Protein AF-A0A4R1MDP4-F1 (afdb_monomer)

Sequence (76 aa):
MDYIMITFQMNNLTEDIKVPTFVKIEELLELISKALDINCNTNSRVQVEPMGRILENNKTLLEEMVTQGSKLTLVY

Solvent-accessible surface area (backbone atoms only — not comparable to full-atom values): 4364 Å² total; per-residue (Å²): 136,64,66,33,46,29,36,42,33,47,94,92,47,72,47,82,43,82,40,65,32,80,45,30,43,50,59,48,43,54,50,49,20,68,74,68,77,46,93,66,58,97,73,55,40,36,32,36,44,89,82,72,41,77,58,60,52,90,39,24,36,52,83,69,66,62,52,73,71,27,35,39,34,61,42,120

Secondary structure (DSSP, 8-state):
--EEEEEEEETTEEEEEEEETTSBHHHHHHHHHHHHT----TT-EEEEETTTEEPPTTSBTTTTT--TT-EEEEE-

InterPro domains:
  IPR029071 Ubiquitin-like domain superfamily [SSF54236] (2-75)

Organism: NCBI:txid680378

Mean predicted aligned error: 3.19 Å

Structure (mmCIF, N/CA/C/O backbone):
data_AF-A0A4R1MDP4-F1
#
_entry.id   AF-A0A4R1MDP4-F1
#
loop_
_atom_site.group_PDB
_atom_site.id
_atom_site.type_symbol
_atom_site.label_atom_id
_atom_site.label_alt_id
_atom_site.label_comp_id
_atom_site.label_asym_id
_atom_site.label_entity_id
_atom_site.label_seq_id
_atom_site.pdbx_PDB_ins_code
_atom_site.Cartn_x
_atom_site.Cartn_y
_atom_site.Cartn_z
_atom_site.occupancy
_atom_site.B_iso_or_equiv
_atom_site.auth_seq_id
_atom_site.auth_comp_id
_atom_site.auth_asym_id
_atom_site.auth_atom_id
_atom_site.pdbx_PDB_model_num
ATOM 1 N N . MET A 1 1 ? 9.169 -12.166 -11.467 1.00 59.81 1 MET A N 1
ATOM 2 C CA . MET A 1 1 ? 8.026 -11.482 -10.829 1.00 59.81 1 MET A CA 1
ATOM 3 C C . MET A 1 1 ? 8.570 -10.853 -9.570 1.00 59.81 1 MET A C 1
ATOM 5 O O . MET A 1 1 ? 8.990 -11.603 -8.693 1.00 59.81 1 MET A O 1
ATOM 9 N N . ASP A 1 2 ? 8.630 -9.525 -9.523 1.00 87.94 2 ASP A N 1
ATOM 10 C CA . ASP A 1 2 ? 9.295 -8.827 -8.426 1.00 87.94 2 ASP A CA 1
ATOM 11 C C . ASP A 1 2 ? 8.304 -8.524 -7.308 1.00 87.94 2 ASP A C 1
ATOM 13 O O . ASP A 1 2 ? 7.197 -8.029 -7.526 1.00 87.94 2 ASP A O 1
ATOM 17 N N . TYR A 1 3 ? 8.714 -8.888 -6.101 1.00 95.19 3 TYR A N 1
ATOM 18 C CA . TYR A 1 3 ? 8.025 -8.570 -4.865 1.00 95.19 3 TYR A CA 1
ATOM 19 C C . TYR A 1 3 ? 8.917 -7.628 -4.076 1.00 95.19 3 TYR A C 1
ATOM 21 O O . TYR A 1 3 ? 10.128 -7.846 -4.011 1.00 95.19 3 TYR A O 1
ATOM 29 N N . ILE A 1 4 ? 8.310 -6.640 -3.435 1.00 96.00 4 ILE A N 1
ATOM 30 C CA . ILE A 1 4 ? 8.997 -5.728 -2.528 1.00 96.00 4 ILE A CA 1
ATOM 31 C C . ILE A 1 4 ? 8.389 -5.831 -1.135 1.00 96.00 4 ILE A C 1
ATOM 33 O O . ILE A 1 4 ? 7.216 -6.161 -0.974 1.00 96.00 4 ILE A O 1
ATOM 37 N N . MET A 1 5 ? 9.204 -5.567 -0.127 1.00 97.06 5 MET A N 1
ATOM 38 C CA . MET A 1 5 ? 8.745 -5.280 1.223 1.00 97.06 5 MET A CA 1
ATOM 39 C C . MET A 1 5 ? 8.380 -3.802 1.287 1.00 97.06 5 MET A C 1
ATOM 41 O O . MET A 1 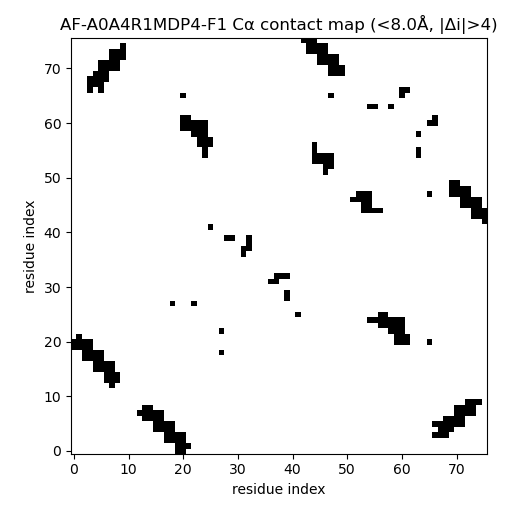5 ? 9.201 -2.959 0.921 1.00 97.06 5 MET A O 1
ATOM 45 N N . ILE A 1 6 ? 7.176 -3.497 1.754 1.00 96.38 6 ILE A N 1
ATOM 46 C CA . ILE A 1 6 ? 6.739 -2.141 2.095 1.00 96.38 6 ILE A CA 1
ATOM 47 C C . ILE A 1 6 ? 6.261 -2.124 3.541 1.00 96.38 6 ILE A C 1
ATOM 49 O O . ILE A 1 6 ? 5.843 -3.157 4.061 1.00 96.38 6 ILE A O 1
ATOM 53 N N . THR A 1 7 ? 6.281 -0.952 4.161 1.00 97.19 7 THR A N 1
ATOM 54 C CA . THR A 1 7 ? 5.623 -0.727 5.451 1.00 97.19 7 THR A CA 1
ATOM 55 C C . THR A 1 7 ? 4.277 -0.067 5.182 1.00 97.19 7 THR A C 1
ATOM 57 O O . THR A 1 7 ? 4.229 1.057 4.683 1.00 97.19 7 THR A O 1
ATOM 60 N N . PHE A 1 8 ? 3.174 -0.747 5.476 1.00 96.44 8 PHE A N 1
ATOM 61 C CA . PHE A 1 8 ? 1.831 -0.179 5.389 1.00 96.44 8 PHE A CA 1
ATOM 62 C C . PHE A 1 8 ? 1.451 0.459 6.725 1.00 96.44 8 PHE A C 1
ATOM 64 O O . PHE A 1 8 ? 1.618 -0.159 7.774 1.00 96.44 8 PHE A O 1
ATOM 71 N N . GLN A 1 9 ? 0.914 1.677 6.695 1.00 95.44 9 GLN A N 1
ATOM 72 C CA . GLN A 1 9 ? 0.455 2.396 7.878 1.00 95.44 9 GLN A CA 1
ATOM 73 C C . GLN A 1 9 ? -0.998 2.851 7.714 1.00 95.44 9 GLN A C 1
ATOM 75 O O . GLN A 1 9 ? -1.360 3.495 6.729 1.00 95.44 9 GLN A O 1
ATOM 80 N N . MET A 1 10 ? -1.818 2.594 8.732 1.00 93.44 10 MET A N 1
ATOM 81 C CA . MET A 1 10 ? -3.174 3.130 8.863 1.00 93.44 10 MET A CA 1
ATOM 82 C C . MET A 1 10 ? -3.471 3.412 10.338 1.00 93.44 10 MET A C 1
ATOM 84 O O . MET A 1 10 ? -3.540 2.487 11.141 1.00 93.44 10 MET A O 1
ATOM 88 N N . ASN A 1 11 ? -3.728 4.670 10.707 1.00 87.69 11 ASN A N 1
ATOM 89 C CA . ASN A 1 11 ? -3.953 5.067 12.105 1.00 87.69 11 ASN A CA 1
ATOM 90 C C . ASN A 1 11 ? -2.829 4.542 13.031 1.00 87.69 11 ASN A C 1
ATOM 92 O O . ASN A 1 11 ? -1.679 4.941 12.870 1.00 87.69 11 ASN A O 1
ATOM 96 N N . ASN A 1 12 ? -3.157 3.634 13.959 1.00 89.00 12 ASN A N 1
ATOM 97 C CA . ASN A 1 12 ? -2.216 2.994 14.888 1.00 89.00 12 ASN A CA 1
ATOM 98 C C . ASN A 1 12 ? -1.699 1.626 14.394 1.00 89.00 12 ASN A C 1
ATOM 100 O O . ASN A 1 12 ? -0.956 0.968 15.117 1.00 89.00 12 ASN A O 1
ATOM 104 N N . LEU A 1 13 ? -2.107 1.179 13.202 1.00 92.69 13 LEU A N 1
ATOM 105 C CA . LEU A 1 13 ? -1.641 -0.054 12.572 1.00 92.69 13 LEU A CA 1
ATOM 106 C C . LEU A 1 13 ? -0.417 0.251 11.708 1.00 92.69 13 LEU A C 1
ATOM 108 O O . LEU A 1 13 ? -0.440 1.177 10.895 1.00 92.69 13 LEU A O 1
ATOM 112 N N . THR A 1 14 ? 0.649 -0.522 11.888 1.00 95.75 14 THR A N 1
ATOM 113 C CA . THR A 1 14 ? 1.859 -0.474 11.061 1.00 95.75 14 THR A CA 1
ATOM 114 C C . THR A 1 14 ? 2.331 -1.899 10.832 1.00 95.75 14 THR A C 1
ATOM 116 O O . THR A 1 14 ? 2.641 -2.586 11.799 1.00 95.75 14 THR A O 1
ATOM 119 N N . GLU A 1 15 ? 2.370 -2.334 9.577 1.00 96.12 15 GLU A N 1
ATOM 120 C CA . GLU A 1 15 ? 2.692 -3.714 9.207 1.00 96.12 15 GLU A CA 1
ATOM 121 C C . GLU A 1 15 ? 3.667 -3.748 8.031 1.00 96.12 15 GLU A C 1
ATOM 123 O O . GLU A 1 15 ? 3.486 -3.034 7.042 1.00 96.12 15 GLU A O 1
ATOM 128 N N . ASP A 1 16 ? 4.675 -4.614 8.111 1.00 96.88 16 ASP A N 1
ATOM 129 C CA . ASP A 1 16 ? 5.593 -4.865 7.001 1.00 96.88 16 ASP A CA 1
ATOM 130 C C . ASP A 1 16 ? 5.050 -5.994 6.121 1.00 96.88 16 ASP A C 1
ATOM 132 O O . ASP A 1 16 ? 4.891 -7.135 6.557 1.00 96.88 16 ASP A O 1
ATOM 136 N N . ILE A 1 17 ? 4.777 -5.686 4.853 1.00 95.25 17 ILE A N 1
ATOM 137 C CA . ILE A 1 17 ? 4.077 -6.586 3.934 1.00 95.25 17 ILE A CA 1
ATOM 138 C C . ILE A 1 17 ? 4.926 -6.816 2.690 1.00 95.25 17 ILE A C 1
ATOM 140 O O . ILE A 1 17 ? 5.424 -5.880 2.060 1.00 95.25 17 ILE A O 1
ATOM 144 N N . LYS A 1 18 ? 5.051 -8.086 2.295 1.00 95.88 18 LYS A N 1
ATOM 145 C CA . LYS A 1 18 ? 5.609 -8.461 0.996 1.00 95.88 18 LYS A CA 1
ATOM 146 C C . LYS A 1 18 ? 4.523 -8.376 -0.070 1.00 95.88 18 LYS A C 1
ATOM 148 O O . LYS A 1 18 ? 3.579 -9.162 -0.047 1.00 95.88 18 LYS A O 1
ATOM 153 N N . VAL A 1 19 ? 4.684 -7.473 -1.028 1.00 95.19 19 VAL A N 1
ATOM 154 C CA . VAL A 1 19 ? 3.670 -7.181 -2.049 1.00 95.19 19 VAL A CA 1
ATOM 155 C C . VAL A 1 19 ? 4.242 -7.334 -3.463 1.00 95.19 19 VAL A C 1
ATOM 157 O O . VAL A 1 19 ? 5.423 -7.047 -3.681 1.00 95.19 19 VAL A O 1
ATOM 160 N N . PRO A 1 20 ? 3.452 -7.816 -4.437 1.00 95.56 20 PRO A N 1
ATOM 161 C CA . PRO A 1 20 ? 3.860 -7.844 -5.841 1.00 95.56 20 PRO A CA 1
ATOM 162 C C . PRO A 1 20 ? 3.920 -6.423 -6.418 1.00 95.56 20 PRO A C 1
ATOM 164 O O . PRO A 1 20 ? 3.022 -5.628 -6.177 1.00 95.56 20 PRO A O 1
ATOM 167 N N . THR A 1 21 ? 4.931 -6.091 -7.225 1.00 95.44 21 THR A N 1
ATOM 168 C CA . THR A 1 21 ? 5.068 -4.728 -7.790 1.00 95.44 21 THR A CA 1
ATOM 169 C C . THR A 1 21 ? 4.141 -4.435 -8.974 1.00 95.44 21 THR A C 1
ATOM 171 O O . THR A 1 21 ? 3.979 -3.281 -9.365 1.00 95.44 21 THR A O 1
ATOM 174 N N . PHE A 1 22 ? 3.541 -5.471 -9.558 1.00 94.62 22 PHE A N 1
ATOM 175 C CA . PHE A 1 22 ? 2.764 -5.404 -10.800 1.00 94.62 22 PHE A CA 1
ATOM 176 C C . PHE A 1 22 ? 1.246 -5.312 -10.589 1.00 94.62 22 PHE A C 1
ATOM 178 O O . PHE A 1 22 ? 0.513 -5.229 -11.570 1.00 94.62 22 PHE A O 1
ATOM 185 N N . VAL A 1 23 ? 0.764 -5.366 -9.344 1.00 94.44 23 VAL A N 1
ATOM 186 C CA . VAL A 1 23 ? -0.666 -5.170 -9.045 1.00 94.44 23 VAL A CA 1
ATOM 187 C C . VAL A 1 23 ? -0.987 -3.688 -9.002 1.00 94.44 23 VAL A C 1
ATOM 189 O O . VAL A 1 23 ? -0.134 -2.875 -8.623 1.00 94.44 23 VAL A O 1
ATOM 192 N N . LYS A 1 24 ? -2.217 -3.337 -9.379 1.00 96.25 24 LYS A N 1
ATOM 193 C CA . LYS A 1 24 ? -2.683 -1.959 -9.247 1.00 96.25 24 LYS A CA 1
ATOM 194 C C . LYS A 1 24 ? -2.837 -1.575 -7.783 1.00 96.25 24 LYS A C 1
ATOM 196 O O . LYS A 1 24 ? -3.094 -2.426 -6.935 1.00 96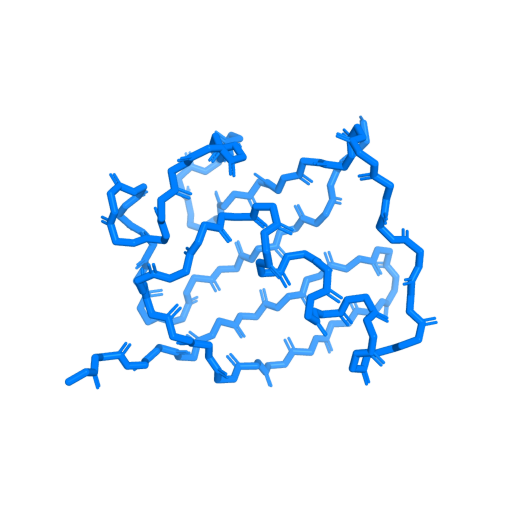.25 24 LYS A O 1
ATOM 201 N N . ILE A 1 25 ? -2.728 -0.284 -7.488 1.00 95.62 25 ILE A N 1
ATOM 202 C CA . ILE A 1 25 ? -2.898 0.225 -6.123 1.00 95.62 25 ILE A CA 1
ATOM 203 C C . ILE A 1 25 ? -4.301 -0.084 -5.572 1.00 95.62 25 ILE A C 1
ATOM 205 O O . ILE A 1 25 ? -4.417 -0.447 -4.405 1.00 95.62 25 ILE A O 1
ATOM 209 N N . GLU A 1 26 ? -5.356 -0.019 -6.390 1.00 95.19 26 GLU A N 1
ATOM 210 C CA . GLU A 1 26 ? -6.713 -0.408 -5.963 1.00 95.19 26 GLU A CA 1
ATOM 211 C C . GLU A 1 26 ? -6.805 -1.888 -5.554 1.00 95.19 26 GLU A C 1
ATOM 213 O O . GLU A 1 26 ? -7.306 -2.213 -4.479 1.00 95.19 26 GLU A O 1
ATOM 218 N N . GLU A 1 27 ? -6.230 -2.783 -6.357 1.00 94.56 27 GLU A N 1
ATOM 219 C CA . GLU A 1 27 ? -6.198 -4.224 -6.083 1.00 94.56 27 GLU A CA 1
ATOM 220 C C . GLU A 1 27 ? -5.339 -4.529 -4.850 1.00 94.56 27 GLU A C 1
ATOM 222 O O . GLU A 1 27 ? -5.693 -5.367 -4.021 1.00 94.56 27 GLU A O 1
ATOM 227 N N . LEU A 1 28 ? -4.218 -3.819 -4.693 1.00 94.38 28 LEU A N 1
ATOM 228 C CA . LEU A 1 28 ? -3.361 -3.913 -3.517 1.00 94.38 28 LEU A CA 1
ATOM 229 C C . LEU A 1 28 ? -4.123 -3.541 -2.242 1.00 94.38 28 LEU A C 1
ATOM 231 O O . LEU A 1 28 ? -4.014 -4.244 -1.239 1.00 94.38 28 LEU A O 1
ATOM 235 N N . LEU A 1 29 ? -4.900 -2.457 -2.276 1.00 94.38 29 LEU A N 1
ATOM 236 C CA . LEU A 1 29 ? -5.707 -2.020 -1.141 1.00 94.38 29 LEU A CA 1
ATOM 237 C C . LEU A 1 29 ? -6.792 -3.034 -0.783 1.00 94.38 29 LEU A C 1
ATOM 239 O O . LEU A 1 29 ? -7.004 -3.281 0.403 1.00 94.38 29 LEU A O 1
ATOM 243 N N . GLU A 1 30 ? -7.431 -3.665 -1.769 1.00 93.12 30 GLU A N 1
ATOM 244 C CA . GLU A 1 30 ? -8.372 -4.762 -1.520 1.00 93.12 30 GLU A CA 1
ATOM 245 C C . GLU A 1 30 ? -7.692 -5.975 -0.873 1.00 93.12 30 GLU A C 1
ATOM 247 O O . GLU A 1 30 ? -8.251 -6.595 0.036 1.00 93.12 30 GLU A O 1
ATOM 252 N N . LEU A 1 31 ? -6.486 -6.329 -1.328 1.00 92.31 31 LEU A N 1
ATOM 253 C CA . LEU A 1 31 ? -5.710 -7.432 -0.760 1.00 92.31 31 LEU A CA 1
ATOM 254 C C . LEU A 1 31 ? -5.303 -7.144 0.689 1.00 92.31 31 LEU A C 1
ATOM 256 O O . LEU A 1 31 ? -5.486 -8.004 1.548 1.00 92.31 31 LEU A O 1
ATOM 260 N N . ILE A 1 32 ? -4.801 -5.940 0.973 1.00 92.94 32 ILE A N 1
ATOM 261 C CA . ILE A 1 32 ? -4.421 -5.514 2.328 1.00 92.94 32 ILE A CA 1
ATOM 262 C C . ILE A 1 32 ? -5.657 -5.441 3.231 1.00 92.94 32 ILE A C 1
ATOM 264 O O . ILE A 1 32 ? -5.614 -5.933 4.355 1.00 92.94 32 ILE A O 1
ATOM 268 N N . SER A 1 33 ? -6.770 -4.901 2.728 1.00 92.19 33 SER A N 1
ATOM 269 C CA . SER A 1 33 ? -8.050 -4.850 3.443 1.00 92.19 33 SER A CA 1
ATOM 270 C C . SER A 1 33 ? -8.497 -6.235 3.903 1.00 92.19 33 SER A C 1
ATOM 272 O O . SER A 1 33 ? -8.804 -6.421 5.078 1.00 92.19 33 SER A O 1
ATOM 274 N N . LYS A 1 34 ? -8.441 -7.229 3.009 1.00 92.25 34 LYS A N 1
ATOM 275 C CA . LYS A 1 34 ? -8.771 -8.625 3.330 1.00 92.25 34 LYS A CA 1
ATOM 276 C C . LYS A 1 34 ? -7.758 -9.277 4.271 1.00 92.25 34 LYS A C 1
ATOM 278 O O . LYS A 1 34 ? -8.153 -10.057 5.128 1.00 92.25 34 LYS A O 1
ATOM 283 N N . ALA A 1 35 ? -6.466 -9.002 4.095 1.00 92.12 35 ALA A N 1
ATOM 284 C CA . ALA A 1 35 ? -5.403 -9.635 4.875 1.00 92.12 35 ALA A CA 1
ATOM 285 C C . ALA A 1 35 ? -5.324 -9.116 6.319 1.00 92.12 35 ALA A C 1
ATOM 287 O O . ALA A 1 35 ? -5.001 -9.888 7.218 1.00 92.12 35 ALA A O 1
ATOM 288 N N . LEU A 1 36 ? -5.608 -7.828 6.531 1.00 90.81 36 LEU A N 1
ATOM 289 C CA . LEU A 1 36 ? -5.499 -7.160 7.832 1.00 90.81 36 LEU A CA 1
ATOM 290 C C . LEU A 1 36 ? -6.856 -6.894 8.503 1.00 90.81 36 LEU A C 1
ATOM 292 O O . LEU A 1 36 ? -6.883 -6.280 9.565 1.00 90.81 36 LEU A O 1
ATOM 296 N N . ASP A 1 37 ? -7.963 -7.330 7.891 1.00 90.81 37 ASP A N 1
ATOM 297 C CA . ASP A 1 37 ? -9.337 -7.064 8.348 1.00 90.81 37 ASP A CA 1
ATOM 298 C C . ASP A 1 37 ? -9.604 -5.560 8.585 1.00 90.81 37 ASP A C 1
ATOM 300 O O . ASP A 1 37 ? -10.203 -5.137 9.574 1.00 90.81 37 ASP A O 1
ATOM 304 N N . ILE A 1 38 ? -9.108 -4.721 7.664 1.00 89.69 38 ILE A N 1
ATOM 305 C CA . ILE A 1 38 ? -9.275 -3.260 7.696 1.00 89.69 38 ILE A CA 1
ATOM 306 C C . ILE A 1 38 ? -10.218 -2.788 6.594 1.00 89.69 38 ILE A C 1
ATOM 308 O O . ILE A 1 38 ? -10.342 -3.414 5.544 1.00 89.69 38 ILE A O 1
ATOM 312 N N . ASN A 1 39 ? -10.853 -1.636 6.799 1.00 85.62 39 ASN A N 1
ATOM 313 C CA . ASN A 1 39 ? -11.767 -1.059 5.820 1.00 85.62 39 ASN A CA 1
ATOM 314 C C . ASN A 1 39 ? -11.038 -0.072 4.893 1.00 85.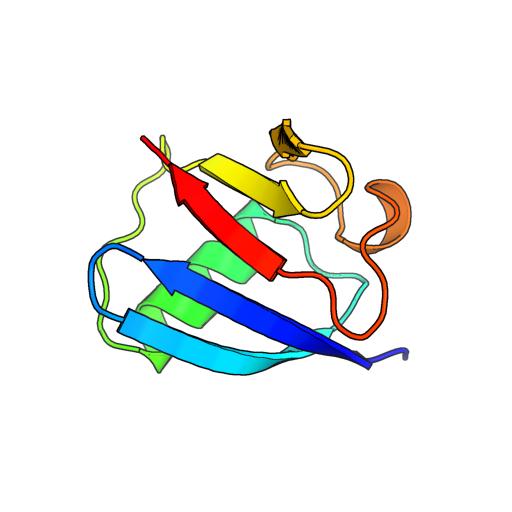62 39 ASN A C 1
ATOM 316 O O . ASN A 1 39 ? -10.799 1.075 5.270 1.00 85.62 39 ASN A O 1
ATOM 320 N N . CYS A 1 40 ? -10.712 -0.522 3.681 1.00 84.31 40 CYS A N 1
ATOM 321 C CA . CYS A 1 40 ? -10.324 0.342 2.566 1.00 84.31 40 CYS A CA 1
ATOM 322 C C . CYS A 1 40 ? -11.534 0.462 1.630 1.00 84.31 40 CYS A C 1
ATOM 324 O O . CYS A 1 40 ? -12.044 -0.551 1.156 1.00 84.31 40 CYS A O 1
ATOM 326 N N . ASN A 1 41 ? -12.013 1.678 1.365 1.00 78.62 41 ASN A N 1
ATOM 327 C CA . ASN A 1 41 ? -13.129 1.903 0.441 1.00 78.62 41 ASN A CA 1
ATOM 328 C C . ASN A 1 41 ? -12.616 2.397 -0.925 1.00 78.62 41 ASN A C 1
ATOM 330 O O . ASN A 1 41 ? -11.428 2.647 -1.102 1.00 78.62 41 ASN A O 1
ATOM 334 N N . THR A 1 42 ? -13.505 2.576 -1.905 1.00 72.56 42 THR A N 1
ATOM 335 C CA . THR A 1 42 ? -13.130 3.023 -3.264 1.00 72.56 42 THR A CA 1
ATOM 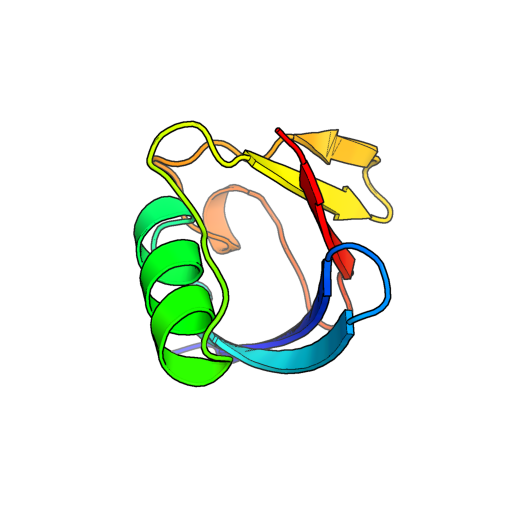336 C C . THR A 1 42 ? -12.509 4.422 -3.316 1.00 72.56 42 THR A C 1
ATOM 338 O O . THR A 1 42 ? -11.868 4.770 -4.305 1.00 72.56 42 THR A O 1
ATOM 341 N N . ASN A 1 43 ? -12.698 5.231 -2.271 1.00 83.12 43 ASN A N 1
ATOM 342 C CA . ASN A 1 43 ? -12.096 6.556 -2.149 1.00 83.12 43 ASN A CA 1
ATOM 343 C C . ASN A 1 43 ? -10.764 6.526 -1.395 1.00 83.12 43 ASN A C 1
ATOM 345 O O . ASN A 1 43 ? -10.081 7.545 -1.369 1.00 83.12 43 ASN A O 1
ATOM 349 N N . SER A 1 44 ? -10.379 5.388 -0.811 1.00 89.94 44 SER A N 1
ATOM 350 C CA . SER A 1 44 ? -9.092 5.238 -0.148 1.00 89.94 44 SER A CA 1
ATOM 351 C C . SER A 1 44 ? -7.954 5.507 -1.126 1.00 89.94 44 SER A C 1
ATOM 353 O O . SER A 1 44 ? -7.907 4.987 -2.247 1.00 89.94 44 SER A O 1
ATOM 355 N N . ARG A 1 45 ? -7.023 6.340 -0.674 1.00 94.12 45 ARG A N 1
ATOM 356 C CA . ARG A 1 45 ? -5.799 6.699 -1.378 1.00 94.12 45 ARG A CA 1
ATOM 357 C C . ARG A 1 45 ? -4.607 6.323 -0.516 1.00 94.12 45 ARG A C 1
ATOM 359 O O . ARG A 1 45 ? -4.721 6.124 0.691 1.00 94.12 45 ARG A O 1
ATOM 366 N N . VAL A 1 46 ? -3.444 6.223 -1.143 1.00 95.19 46 VAL A N 1
ATOM 367 C CA . VAL A 1 46 ? -2.200 5.913 -0.441 1.00 95.19 46 VAL A CA 1
ATOM 368 C C . VAL A 1 46 ? -1.199 7.008 -0.724 1.00 95.19 46 VAL A C 1
ATOM 370 O O . VAL A 1 46 ? -0.951 7.337 -1.881 1.00 95.19 46 VAL A O 1
ATOM 373 N N . GLN A 1 47 ? -0.611 7.554 0.330 1.00 96.06 47 GLN A N 1
ATOM 374 C CA . GLN A 1 47 ? 0.574 8.387 0.231 1.00 96.06 47 GLN A CA 1
ATOM 375 C C . GLN A 1 47 ? 1.819 7.507 0.342 1.00 96.06 47 GLN A C 1
ATOM 377 O O . GLN A 1 47 ? 1.896 6.656 1.228 1.00 96.06 47 GLN A O 1
ATOM 382 N N . VAL A 1 48 ? 2.806 7.729 -0.525 1.00 96.06 48 VAL A N 1
ATOM 383 C CA . VAL A 1 48 ? 4.110 7.058 -0.437 1.00 96.06 48 VAL A CA 1
ATOM 384 C C . VAL A 1 48 ? 5.164 7.980 0.169 1.00 96.06 48 VAL A C 1
ATOM 386 O O . VAL A 1 48 ? 5.322 9.122 -0.257 1.00 96.06 48 VAL A O 1
ATOM 389 N N . GLU A 1 49 ? 5.933 7.479 1.128 1.00 93.94 49 GLU A N 1
ATOM 390 C CA . GLU A 1 49 ? 7.143 8.117 1.653 1.00 93.94 49 GLU A CA 1
ATOM 391 C C . GLU A 1 49 ? 8.386 7.362 1.138 1.00 93.94 49 GLU A C 1
ATOM 393 O O . GLU A 1 49 ? 8.347 6.131 1.032 1.00 93.94 49 GLU A O 1
ATOM 398 N N . PRO A 1 50 ? 9.486 8.065 0.785 1.00 81.62 50 PRO A N 1
ATOM 399 C CA . PRO A 1 50 ? 9.775 9.474 1.085 1.00 81.62 50 PRO A CA 1
ATOM 400 C C . PRO A 1 50 ? 9.242 10.494 0.064 1.00 81.62 50 PRO A C 1
ATOM 402 O O . PRO A 1 50 ? 9.388 11.691 0.288 1.00 81.62 50 PRO A O 1
ATOM 405 N N . MET A 1 51 ? 8.641 10.074 -1.058 1.00 79.81 51 MET A N 1
ATOM 406 C CA . MET A 1 51 ? 8.241 11.023 -2.117 1.00 79.81 51 MET A CA 1
ATOM 407 C C . MET A 1 51 ? 7.100 11.970 -1.708 1.00 79.81 51 MET A C 1
ATOM 409 O O . MET A 1 51 ? 6.892 12.991 -2.357 1.00 79.81 51 MET A O 1
ATOM 413 N N . GLY A 1 52 ? 6.346 11.629 -0.661 1.00 86.12 52 GLY A N 1
ATOM 414 C CA . GLY A 1 52 ? 5.293 12.451 -0.075 1.00 86.12 52 GLY A CA 1
ATOM 415 C C . GLY A 1 52 ? 4.059 12.640 -0.959 1.00 86.12 52 GLY A C 1
ATOM 416 O O . GLY A 1 52 ? 3.241 13.502 -0.649 1.00 86.12 52 GLY A O 1
ATOM 417 N N . ARG A 1 53 ? 3.904 11.866 -2.042 1.00 93.00 53 ARG A N 1
ATOM 418 C CA . ARG A 1 53 ? 2.829 12.028 -3.037 1.00 93.00 53 ARG A CA 1
ATOM 419 C C . ARG A 1 53 ? 1.749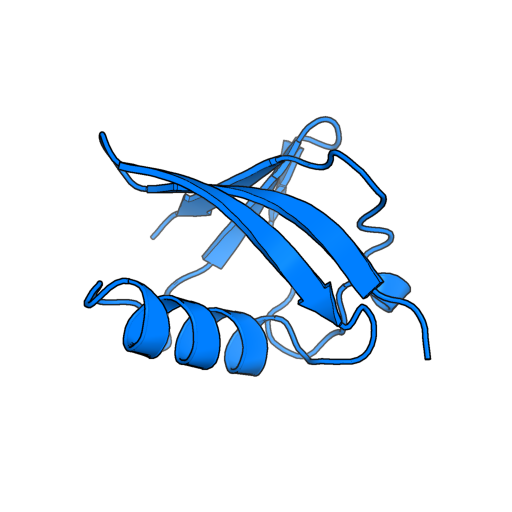 10.959 -2.909 1.00 93.00 53 ARG A C 1
ATOM 421 O O . ARG A 1 53 ? 2.021 9.857 -2.437 1.00 93.00 53 ARG A O 1
ATOM 428 N N . ILE A 1 54 ? 0.546 11.284 -3.375 1.00 96.12 54 ILE A N 1
ATOM 429 C CA . ILE A 1 54 ? -0.558 10.328 -3.494 1.00 96.12 54 ILE A CA 1
ATOM 430 C C . ILE A 1 54 ? -0.340 9.444 -4.724 1.00 96.12 54 ILE A C 1
ATOM 432 O O . ILE A 1 54 ? 0.037 9.941 -5.787 1.00 96.12 54 ILE A O 1
ATOM 436 N N . LEU A 1 55 ? -0.548 8.141 -4.555 1.00 95.69 55 LEU A N 1
ATOM 437 C CA . LEU A 1 55 ? -0.484 7.153 -5.622 1.00 95.69 55 LEU A CA 1
ATOM 438 C C . LEU A 1 55 ? -1.797 7.105 -6.407 1.00 95.69 55 LEU A C 1
ATOM 440 O O . LEU A 1 55 ? -2.889 7.242 -5.849 1.00 95.69 55 LEU A O 1
ATOM 444 N N . GLU A 1 56 ? -1.685 6.863 -7.708 1.00 95.75 56 GLU A N 1
ATOM 445 C CA . GLU A 1 56 ? -2.845 6.692 -8.579 1.00 95.75 56 GLU A CA 1
ATOM 446 C C . GLU A 1 56 ? -3.385 5.258 -8.516 1.00 95.75 56 GLU A C 1
ATOM 448 O O . GLU A 1 56 ? -2.670 4.295 -8.789 1.00 95.75 56 GLU A O 1
ATOM 453 N N . ASN A 1 57 ? -4.678 5.119 -8.207 1.00 95.06 57 ASN A N 1
ATOM 454 C CA . ASN A 1 57 ? -5.321 3.822 -7.959 1.00 95.06 57 ASN A CA 1
ATOM 455 C C . ASN A 1 57 ? -5.284 2.873 -9.172 1.00 95.06 57 ASN A C 1
ATOM 457 O O . ASN A 1 57 ? -5.249 1.656 -9.002 1.00 95.06 57 ASN A O 1
ATOM 461 N N . ASN A 1 58 ? -5.253 3.430 -10.387 1.00 96.12 58 ASN A N 1
ATOM 462 C CA . ASN A 1 58 ? -5.272 2.686 -11.646 1.00 96.12 58 ASN A CA 1
ATOM 463 C C . ASN A 1 58 ? -3.884 2.257 -12.152 1.00 96.12 58 ASN A C 1
ATOM 465 O O . ASN A 1 58 ? -3.814 1.565 -13.171 1.00 96.12 58 ASN A O 1
ATOM 469 N N . LYS A 1 59 ? -2.807 2.665 -11.475 1.00 97.19 59 LYS A N 1
ATOM 470 C CA . LYS A 1 59 ? -1.429 2.295 -11.805 1.00 97.19 59 LYS A CA 1
ATOM 471 C C . LYS A 1 59 ? -0.890 1.258 -10.835 1.00 97.19 59 LYS A C 1
ATOM 473 O O . LYS A 1 59 ? -1.436 1.038 -9.758 1.00 97.19 59 LYS A O 1
ATOM 478 N N . THR A 1 60 ? 0.192 0.615 -11.234 1.00 96.94 60 THR A N 1
ATOM 479 C CA . THR A 1 60 ? 0.926 -0.361 -10.429 1.00 96.94 60 THR A CA 1
ATOM 480 C C . THR A 1 60 ? 1.955 0.302 -9.517 1.00 96.94 60 THR A C 1
ATOM 482 O O . THR A 1 60 ? 2.390 1.429 -9.764 1.00 96.94 60 THR A O 1
ATOM 485 N N . LEU A 1 61 ? 2.407 -0.418 -8.483 1.00 95.19 61 LEU A N 1
ATOM 486 C CA . LEU A 1 61 ? 3.531 0.024 -7.643 1.00 95.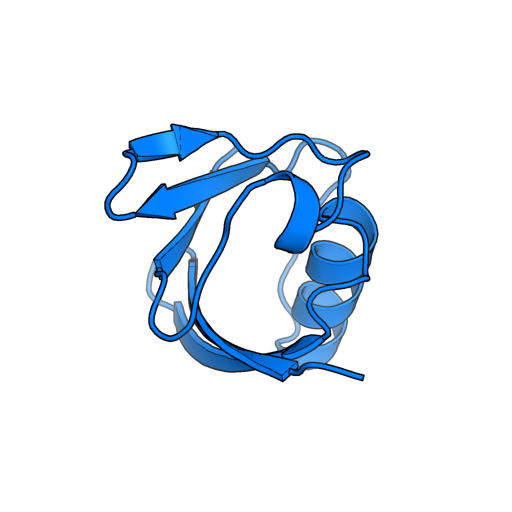19 61 LEU A CA 1
ATOM 487 C C . LEU A 1 61 ? 4.785 0.323 -8.481 1.00 95.19 61 LEU A C 1
ATOM 489 O O . LEU A 1 61 ? 5.489 1.292 -8.205 1.00 95.19 61 LEU A O 1
ATOM 493 N N . LEU A 1 62 ? 5.041 -0.482 -9.518 1.00 95.31 62 LEU A N 1
ATOM 494 C CA . LEU A 1 62 ? 6.168 -0.298 -10.431 1.00 95.31 62 LEU A CA 1
ATOM 495 C C . LEU A 1 62 ? 6.065 1.008 -11.233 1.00 95.31 62 LEU A C 1
ATOM 497 O O . LEU A 1 62 ? 7.029 1.769 -11.287 1.00 95.31 62 LEU A O 1
ATOM 501 N N . GLU A 1 63 ? 4.909 1.283 -11.840 1.00 96.38 63 GLU A N 1
ATOM 502 C CA . GLU A 1 63 ? 4.674 2.521 -12.603 1.00 96.38 63 GLU A CA 1
ATOM 503 C C . GLU A 1 63 ? 4.748 3.766 -11.718 1.00 96.38 63 GLU A C 1
ATOM 505 O O . GLU A 1 63 ? 5.178 4.833 -12.156 1.00 96.38 63 GLU A O 1
ATOM 510 N N . GLU A 1 64 ? 4.354 3.617 -10.457 1.00 95.19 64 GLU A N 1
ATOM 511 C CA . GLU A 1 64 ? 4.417 4.659 -9.442 1.00 95.19 64 GLU A CA 1
ATOM 512 C C . GLU A 1 64 ? 5.787 4.743 -8.740 1.00 95.19 64 GLU A C 1
ATOM 514 O O . GLU A 1 64 ? 5.965 5.556 -7.829 1.00 95.19 64 GLU A O 1
ATOM 519 N N . MET A 1 65 ? 6.774 3.963 -9.197 1.00 93.81 65 MET A N 1
ATOM 520 C CA . MET A 1 65 ? 8.150 3.943 -8.689 1.00 93.81 65 MET A CA 1
ATOM 521 C C . MET A 1 65 ? 8.248 3.649 -7.184 1.00 93.81 65 MET A C 1
ATOM 523 O O . MET A 1 65 ? 9.154 4.135 -6.506 1.00 93.81 65 MET A O 1
ATOM 527 N N . VAL A 1 66 ? 7.328 2.846 -6.648 1.00 94.44 66 VAL A N 1
ATOM 528 C CA . VAL A 1 66 ? 7.409 2.358 -5.269 1.00 94.44 66 VAL A CA 1
ATOM 529 C C . VAL A 1 66 ? 8.473 1.269 -5.197 1.00 94.44 66 VAL A C 1
ATOM 531 O O . VAL A 1 66 ? 8.475 0.318 -5.980 1.00 94.44 66 VAL A O 1
ATOM 534 N N . THR A 1 67 ? 9.398 1.410 -4.254 1.00 94.06 67 THR A N 1
ATOM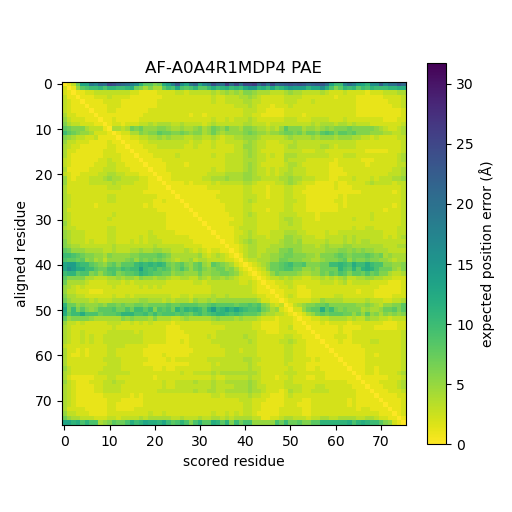 535 C CA . THR A 1 67 ? 10.575 0.544 -4.123 1.00 94.06 67 THR A CA 1
ATOM 536 C C . THR A 1 67 ? 10.621 -0.157 -2.768 1.00 94.06 67 THR A C 1
ATOM 538 O O . THR A 1 67 ? 9.837 0.136 -1.863 1.00 94.06 67 THR A O 1
ATOM 541 N N . GLN A 1 68 ? 11.554 -1.101 -2.631 1.00 95.12 68 GLN A N 1
ATOM 542 C CA . GLN A 1 68 ? 11.851 -1.798 -1.381 1.00 95.12 68 GLN A CA 1
ATOM 543 C C . GLN A 1 68 ? 11.994 -0.818 -0.206 1.00 95.12 68 GLN A C 1
ATOM 545 O O . GLN A 1 68 ? 12.781 0.123 -0.271 1.00 95.12 68 GLN A O 1
ATOM 550 N N . GLY A 1 69 ? 11.268 -1.076 0.881 1.00 94.62 69 GLY A N 1
ATOM 551 C CA . GLY A 1 69 ? 11.298 -0.269 2.101 1.00 94.62 69 GLY A CA 1
ATOM 552 C C . GLY A 1 69 ? 10.472 1.017 2.034 1.00 94.62 69 GLY A C 1
ATOM 553 O O . GLY A 1 69 ? 10.516 1.803 2.976 1.00 94.62 69 GLY A O 1
ATOM 554 N N . SER A 1 70 ? 9.721 1.251 0.951 1.00 95.62 70 SER A N 1
ATOM 555 C CA . SER A 1 70 ? 8.788 2.380 0.896 1.00 95.62 70 SER A CA 1
ATOM 556 C C . SER A 1 70 ? 7.716 2.240 1.968 1.00 95.62 70 SER A C 1
ATOM 558 O O . SER A 1 70 ? 7.237 1.137 2.250 1.00 95.62 70 SER A O 1
ATOM 560 N N . LYS A 1 71 ? 7.289 3.377 2.511 1.00 96.88 71 LYS A N 1
ATOM 561 C CA . LYS A 1 71 ? 6.190 3.427 3.465 1.00 96.88 71 LYS A CA 1
ATOM 562 C C . LYS A 1 71 ? 4.931 3.944 2.783 1.00 96.88 71 LYS A C 1
ATOM 564 O O . LYS A 1 71 ? 4.945 5.000 2.155 1.00 96.88 71 LYS A O 1
ATOM 569 N N . LEU A 1 72 ? 3.857 3.174 2.896 1.00 96.12 72 LEU A N 1
ATOM 570 C CA . LEU A 1 72 ? 2.555 3.429 2.302 1.00 96.12 72 LEU A CA 1
ATOM 571 C C . LEU A 1 72 ? 1.569 3.785 3.409 1.00 96.12 72 LEU A C 1
ATOM 573 O O . LEU A 1 72 ? 1.196 2.928 4.203 1.00 96.12 72 LEU A O 1
ATOM 577 N N . THR A 1 73 ? 1.145 5.044 3.462 1.00 95.56 73 THR A N 1
ATOM 578 C CA . THR A 1 73 ? 0.185 5.521 4.463 1.00 95.56 73 THR A CA 1
ATOM 579 C C . THR A 1 73 ? -1.193 5.656 3.832 1.00 95.56 73 THR A C 1
ATOM 581 O O . THR A 1 73 ? -1.349 6.364 2.835 1.00 95.56 73 THR A O 1
ATOM 584 N N . LEU A 1 74 ? -2.192 4.987 4.406 1.00 94.38 74 LEU A N 1
ATOM 585 C CA . LEU A 1 74 ? -3.584 5.129 3.988 1.00 94.38 74 LEU A CA 1
ATOM 586 C C . LEU A 1 74 ? -4.094 6.535 4.324 1.00 94.38 74 LEU A C 1
ATOM 588 O O . LEU A 1 74 ? -3.991 6.980 5.468 1.00 94.38 74 LEU A O 1
ATOM 592 N N . VAL A 1 75 ? -4.678 7.208 3.336 1.00 90.81 75 VAL A N 1
ATOM 593 C CA . VAL A 1 75 ? -5.302 8.528 3.473 1.00 90.81 75 VAL A CA 1
ATOM 594 C C . VAL A 1 75 ? -6.683 8.527 2.805 1.00 90.81 75 VAL A C 1
ATOM 596 O O . VAL A 1 75 ? -6.925 7.765 1.865 1.00 90.81 75 VAL A O 1
ATOM 599 N N . TYR A 1 76 ? -7.599 9.346 3.325 1.00 81.69 76 TYR A N 1
ATOM 600 C CA . TYR A 1 76 ? -8.995 9.455 2.877 1.00 81.69 76 TYR A CA 1
ATOM 601 C C . TYR A 1 76 ? -9.266 10.805 2.222 1.00 81.6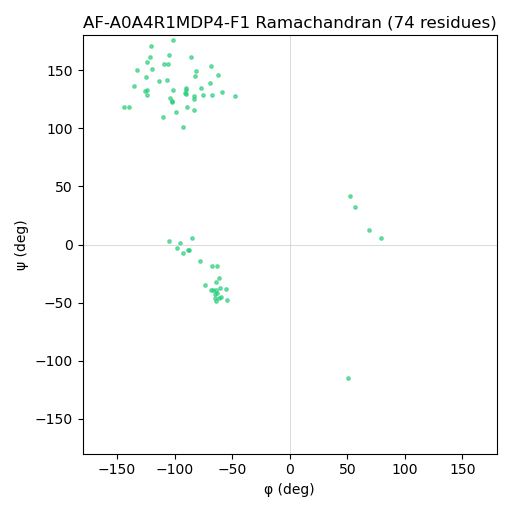9 76 TYR A C 1
ATOM 603 O O . TYR A 1 76 ? -8.650 11.799 2.671 1.00 81.69 76 TYR A O 1
#

Radius of gyration: 10.93 Å; Cα contacts (8 Å, |Δi|>4): 138; chains: 1; bounding box: 25×24×28 Å

Nearest PDB structures (foldseek):
  6fno-assembly2_D  TM=8.070E-01  e=1.944E-05  Candidatus Caldarchaeum subterraneum
  6jh0-assembly2_D  TM=7.671E-01  e=2.355E-04  Canis lupus familiaris
  2faz-assembly2_B  TM=6.7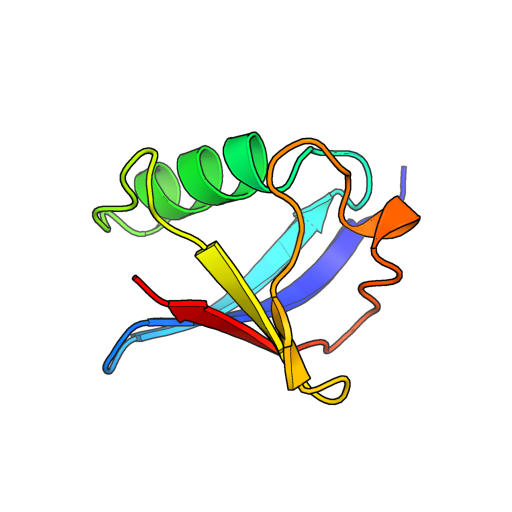16E-01  e=5.409E-04  Homo sapiens
  7vv9-assembly1_C  TM=6.764E-01  e=4.760E-03  Homo sapiens
  7pub-assembly1_DU  TM=6.424E-01  e=1.412E-02  Trypanosoma brucei brucei

Foldseek 3Di:
DDWAWEWEDEDPDTDTDTGDQFDFQLVVQVVCCVVVVHDDDPPKWKAKPPVRDIDDRGGGNVVVVPHHHIYIYIDD

pLDDT: mean 92.42, std 6.14, range [59.81, 97.19]